Protein AF-A0ABD2N7K9-F1 (afdb_monomer)

Secondary structure (DSSP, 8-state):
--HHHHHHHGGGSS---------------------------------TTSHHHHHHTTGGGS-GGGSPPPP-TT-HHHHHHHHHHHHHHHHHHHHHHHHHHHHHHHHHHHHHHHHHHHHHHHHHHHHHHHHHHHHHHHHHHHHHHHHHHTT---------

Solvent-accessible surface area (backbone atoms only — not comparable to full-atom values): 10348 Å² total; per-residue (Å²): 144,67,78,74,58,65,67,60,65,71,72,72,80,82,81,87,87,88,78,90,82,90,84,83,89,84,90,78,91,83,80,90,79,85,76,76,80,68,78,82,76,78,72,91,66,94,68,95,82,65,60,72,67,58,55,60,73,46,44,83,76,44,59,81,91,57,39,58,61,87,55,49,92,89,40,76,66,42,44,52,52,26,55,52,38,44,54,51,39,51,54,50,51,50,52,53,54,52,51,54,52,51,51,53,51,51,52,52,52,51,54,48,53,52,51,55,50,50,53,52,53,50,50,53,51,53,52,49,52,52,52,50,51,52,51,56,50,53,51,51,54,51,49,53,54,53,68,66,60,78,76,70,85,77,79,81,77,87,76,134

InterPro domains:
  IPR060742 MAP3K7-like, C-terminal coiled coil [PF27575] (73-138)

Foldseek 3Di:
DPVVPVVVVVPPPPDDDDDDDDDDDDDDDDDDPPPPPDPPPPPPDDDPPPCLVVLLVCLVVDDPVLHQDDFDPVDPVSVVSSVVSSVVSSVVVVVVVVVVVVVVVVVVVVVVVVVVVVVVVVVVVVVVVVVVVVVVVVVVVVVVVVVVPVPDPPPPDDDD

Organism: NCBI:txid559131

pLDDT: mean 71.56, std 23.14, range [31.44, 98.19]

Mean predicted aligned error: 18.94 Å

Radius of gyration: 36.65 Å; Cα contacts (8 Å, |Δi|>4): 27; chains: 1; bounding box: 75×54×121 Å

Structure (mmCIF, N/CA/C/O backbone):
data_AF-A0ABD2N7K9-F1
#
_entry.id   AF-A0ABD2N7K9-F1
#
loop_
_atom_site.group_PDB
_atom_site.id
_atom_site.type_symbol
_atom_site.label_atom_id
_atom_site.label_alt_id
_atom_site.label_comp_id
_atom_site.label_asym_id
_atom_site.label_entity_id
_atom_site.label_seq_id
_atom_site.pdbx_PDB_ins_code
_atom_site.Cartn_x
_atom_site.Cartn_y
_atom_site.Cartn_z
_atom_site.occupancy
_atom_site.B_iso_or_equiv
_atom_site.auth_seq_id
_atom_site.auth_comp_id
_atom_site.auth_asym_id
_atom_site.auth_atom_id
_atom_site.pdbx_PDB_model_num
ATOM 1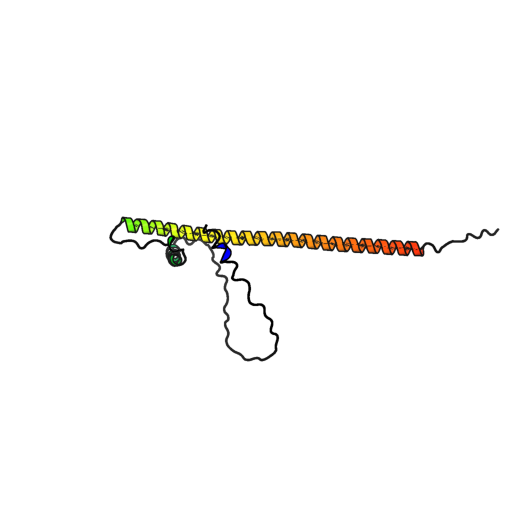 N N . MET A 1 1 ? -9.353 12.073 -19.085 1.00 47.00 1 MET A N 1
ATOM 2 C CA . MET A 1 1 ? -10.402 11.165 -18.568 1.00 47.00 1 MET A CA 1
ATOM 3 C C . MET A 1 1 ? -9.997 9.697 -18.744 1.00 47.00 1 MET A C 1
ATOM 5 O O . MET A 1 1 ? -10.627 8.982 -19.506 1.00 47.00 1 MET A O 1
ATOM 9 N N . LYS A 1 2 ? -8.915 9.248 -18.092 1.00 43.19 2 LYS A N 1
ATOM 10 C CA . LYS A 1 2 ? -8.467 7.835 -18.126 1.00 43.19 2 LYS A CA 1
ATOM 11 C C . LYS A 1 2 ? -8.224 7.248 -16.725 1.00 43.19 2 LYS A C 1
ATOM 13 O O . LYS A 1 2 ? -8.228 6.039 -16.562 1.00 43.19 2 LYS A O 1
ATOM 18 N N .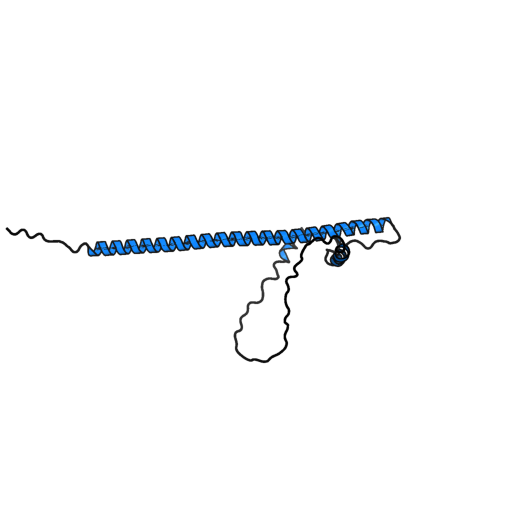 THR A 1 3 ? -8.124 8.101 -15.705 1.00 47.97 3 THR A N 1
ATOM 19 C CA . THR A 1 3 ? -7.866 7.723 -14.307 1.00 47.97 3 THR A CA 1
ATOM 20 C C . THR A 1 3 ? -9.055 7.048 -13.613 1.00 47.97 3 THR A C 1
ATOM 22 O O . THR A 1 3 ? -8.859 6.309 -12.662 1.00 47.97 3 THR A O 1
ATOM 25 N N . LEU A 1 4 ? -10.285 7.252 -14.100 1.00 43.66 4 LEU A N 1
ATOM 26 C CA . LEU A 1 4 ? -11.491 6.666 -13.495 1.00 43.66 4 LEU A CA 1
ATOM 27 C C . LEU A 1 4 ? -11.833 5.259 -14.015 1.00 43.66 4 LEU A C 1
ATOM 29 O O . LEU A 1 4 ? -12.719 4.617 -13.466 1.00 43.66 4 LEU A O 1
ATOM 33 N N . PHE A 1 5 ? -11.158 4.766 -15.060 1.00 45.97 5 PHE A N 1
ATOM 34 C CA . PHE A 1 5 ? -11.441 3.431 -15.604 1.00 45.97 5 PHE A CA 1
ATOM 35 C C . PHE A 1 5 ? -10.752 2.309 -14.815 1.00 45.97 5 PHE A C 1
ATOM 37 O O . PHE A 1 5 ? -11.337 1.242 -14.651 1.00 45.97 5 PHE A O 1
ATOM 44 N N . TYR A 1 6 ? -9.558 2.555 -14.266 1.00 47.09 6 TYR A N 1
ATOM 45 C CA . TYR A 1 6 ? -8.790 1.519 -13.565 1.00 47.09 6 TYR A CA 1
ATOM 46 C C . TYR A 1 6 ? -9.339 1.184 -12.171 1.00 47.09 6 TYR A C 1
ATOM 48 O O . TYR A 1 6 ? -9.283 0.030 -11.758 1.00 47.09 6 TYR A O 1
ATOM 56 N N . THR A 1 7 ? -9.955 2.144 -11.474 1.00 52.66 7 THR A N 1
ATOM 57 C CA . THR A 1 7 ? -10.550 1.899 -10.148 1.00 52.66 7 THR A CA 1
ATOM 58 C C . THR A 1 7 ? -11.834 1.067 -10.214 1.00 52.66 7 THR A C 1
ATOM 60 O O . THR A 1 7 ? -12.138 0.329 -9.282 1.00 52.66 7 THR A O 1
ATOM 63 N N . LEU A 1 8 ? -12.580 1.130 -11.322 1.00 41.75 8 LEU A N 1
ATOM 64 C CA . LEU A 1 8 ? -13.840 0.394 -11.483 1.00 41.75 8 LEU A CA 1
ATOM 65 C C . LEU A 1 8 ? -13.648 -1.069 -11.902 1.00 41.75 8 LEU A C 1
ATOM 67 O O . LEU A 1 8 ? -14.544 -1.884 -11.686 1.00 41.75 8 LEU A O 1
ATOM 71 N N . GLN A 1 9 ? -12.498 -1.421 -12.479 1.00 48.31 9 GLN A N 1
ATOM 72 C CA . GLN A 1 9 ? -12.252 -2.780 -12.962 1.00 48.31 9 GLN A CA 1
ATOM 73 C C . GLN A 1 9 ? -11.807 -3.736 -11.841 1.00 48.31 9 GLN A C 1
ATOM 75 O O . GLN A 1 9 ? -12.033 -4.938 -11.949 1.00 48.31 9 GLN A O 1
ATOM 80 N N . PHE A 1 10 ? -11.284 -3.206 -10.729 1.00 43.78 10 PHE A N 1
ATOM 81 C CA . PHE A 1 10 ? -10.891 -3.994 -9.553 1.00 43.78 10 PHE A CA 1
ATOM 82 C C . PHE A 1 10 ? -12.042 -4.314 -8.583 1.00 43.78 10 PHE A C 1
ATOM 84 O O . PHE A 1 10 ? -11.930 -5.251 -7.805 1.00 43.78 10 PHE A O 1
ATOM 91 N N . LEU A 1 11 ? -13.175 -3.604 -8.653 1.00 43.22 11 LEU A N 1
ATOM 92 C CA . LEU A 1 11 ? -14.322 -3.813 -7.750 1.00 43.22 11 LEU A CA 1
ATOM 93 C C . LEU A 1 11 ? -15.377 -4.807 -8.280 1.00 43.22 11 LEU A C 1
ATOM 95 O O . LEU A 1 11 ? -16.405 -5.013 -7.640 1.00 43.22 11 LEU A O 1
ATOM 99 N N . LYS A 1 12 ? -15.171 -5.420 -9.455 1.00 43.22 12 LYS A N 1
ATOM 100 C CA . LYS A 1 12 ? -16.158 -6.315 -10.098 1.00 43.22 12 LYS A CA 1
ATOM 101 C C . LYS A 1 12 ? -15.957 -7.809 -9.781 1.00 43.22 12 LYS A C 1
ATOM 103 O O . LYS A 1 12 ? -16.706 -8.626 -10.299 1.00 43.22 12 LYS A O 1
ATOM 108 N N . LEU A 1 13 ? -14.968 -8.176 -8.965 1.00 43.94 13 LEU A N 1
ATOM 109 C CA . LEU A 1 13 ? -14.579 -9.579 -8.743 1.00 43.94 13 LEU A CA 1
ATOM 110 C C . LEU A 1 13 ? -15.002 -10.169 -7.388 1.00 43.94 13 LEU A C 1
ATOM 112 O O . LEU A 1 13 ? -14.642 -11.302 -7.097 1.00 43.94 13 LEU A O 1
ATOM 116 N N . GLU A 1 14 ? -15.788 -9.452 -6.583 1.00 46.72 14 GLU A N 1
ATOM 117 C CA . GLU A 1 14 ? -16.072 -9.865 -5.199 1.00 46.72 14 GLU A CA 1
ATOM 118 C C . GLU A 1 14 ? -17.568 -9.924 -4.872 1.00 46.72 14 GLU A C 1
ATOM 120 O O . GLU A 1 14 ? -18.022 -9.479 -3.826 1.00 46.72 14 GLU A O 1
ATOM 125 N N . ASN A 1 15 ? -18.353 -10.468 -5.799 1.00 42.38 15 ASN A N 1
ATOM 126 C CA . ASN A 1 15 ? -19.704 -10.951 -5.533 1.00 42.38 15 ASN A CA 1
ATOM 127 C C . ASN A 1 15 ? -19.982 -12.083 -6.511 1.00 42.38 15 ASN A C 1
ATOM 129 O O . ASN A 1 15 ? -20.273 -11.811 -7.669 1.00 42.38 15 ASN A O 1
ATOM 133 N N . ASP A 1 16 ? -19.767 -13.317 -6.060 1.00 44.69 16 ASP A N 1
ATOM 134 C CA . ASP A 1 16 ? -20.602 -14.486 -6.353 1.00 44.69 16 ASP A CA 1
ATOM 135 C C . ASP A 1 16 ? -19.861 -15.733 -5.864 1.00 44.69 16 ASP A C 1
ATOM 137 O O . ASP A 1 16 ? -18.891 -16.173 -6.474 1.00 44.69 16 ASP A O 1
ATOM 141 N N . THR A 1 17 ? -20.287 -16.261 -4.714 1.00 43.47 17 THR A N 1
ATOM 142 C CA . THR A 1 17 ? -20.353 -17.696 -4.360 1.00 43.47 17 THR A CA 1
ATOM 143 C C . THR A 1 17 ? -20.655 -17.816 -2.868 1.00 43.47 17 THR A C 1
ATOM 145 O O . THR A 1 17 ? -19.793 -18.081 -2.037 1.00 43.47 17 THR A O 1
ATOM 148 N N . ASN A 1 18 ? -21.920 -17.602 -2.517 1.00 39.78 18 ASN A N 1
ATOM 149 C CA . ASN A 1 18 ? -22.453 -18.058 -1.243 1.00 39.78 18 ASN A CA 1
ATOM 150 C C . ASN A 1 18 ? -23.856 -18.613 -1.500 1.00 39.78 18 ASN A C 1
ATOM 152 O O . ASN A 1 18 ? -24.855 -17.937 -1.283 1.00 39.78 18 ASN A O 1
ATOM 156 N N . GLU A 1 19 ? -23.918 -19.837 -2.028 1.00 39.78 19 GLU A N 1
ATOM 157 C CA . GLU A 1 19 ? -25.138 -20.638 -1.998 1.00 39.78 19 GLU A CA 1
ATOM 158 C C . GLU A 1 19 ? -24.871 -21.992 -1.340 1.00 39.78 19 GLU A C 1
ATOM 160 O O . GLU A 1 19 ? -23.985 -22.767 -1.695 1.00 39.78 19 GLU A O 1
ATOM 165 N N . PHE A 1 20 ? -25.680 -22.182 -0.312 1.00 35.88 20 PHE A N 1
ATOM 166 C CA . PHE A 1 20 ? -25.858 -23.297 0.589 1.00 35.88 20 PHE A CA 1
ATOM 167 C C . PHE A 1 20 ? -26.158 -24.604 -0.159 1.00 35.88 20 PHE A C 1
ATOM 169 O O . PHE A 1 20 ? -27.048 -24.624 -1.005 1.00 35.88 20 PHE A O 1
ATOM 176 N N . ASN A 1 21 ? -25.506 -25.711 0.211 1.00 36.41 21 ASN A N 1
ATOM 177 C CA . ASN A 1 21 ? -26.168 -27.016 0.204 1.00 36.41 21 ASN A CA 1
ATOM 178 C C . ASN A 1 21 ? -25.511 -28.000 1.178 1.00 36.41 21 ASN A C 1
ATOM 180 O O . ASN A 1 21 ? -24.378 -28.446 1.020 1.00 36.41 21 ASN A O 1
ATOM 184 N N . GLU A 1 22 ? -26.298 -28.322 2.194 1.00 37.69 22 GLU A N 1
ATOM 185 C CA . GLU A 1 22 ? -26.133 -29.376 3.177 1.00 37.69 22 GLU A CA 1
ATOM 186 C C . GLU A 1 22 ? -26.614 -30.705 2.573 1.00 37.69 22 GLU A C 1
ATOM 188 O O . GLU A 1 22 ? -27.773 -30.794 2.169 1.00 37.69 22 GLU A O 1
ATOM 193 N N . SER A 1 23 ? -25.765 -31.741 2.519 1.00 39.44 23 SER A N 1
ATOM 194 C CA . SER A 1 23 ? -26.163 -33.146 2.740 1.00 39.44 23 SER A CA 1
ATOM 195 C C . SER A 1 23 ? -24.978 -34.120 2.804 1.00 39.44 23 SER A C 1
ATOM 197 O O . SER A 1 23 ? -23.960 -33.965 2.140 1.00 39.44 23 SER A O 1
ATOM 199 N N . LYS A 1 24 ? -25.197 -35.107 3.672 1.00 40.47 24 LYS A N 1
ATOM 200 C CA . LYS A 1 24 ? -24.365 -36.164 4.260 1.00 40.47 24 LYS A CA 1
ATOM 201 C C . LYS A 1 24 ? -23.724 -37.207 3.326 1.00 40.47 24 LYS A C 1
ATOM 203 O O . LYS A 1 24 ? -24.307 -37.582 2.318 1.00 40.47 24 LYS A O 1
ATOM 208 N N . ASP A 1 25 ? -22.609 -37.728 3.855 1.00 42.44 25 ASP A N 1
ATOM 209 C CA . ASP A 1 25 ? -22.045 -39.090 3.799 1.00 42.44 25 ASP A CA 1
ATOM 210 C C . ASP A 1 25 ? -21.751 -39.746 2.434 1.00 42.44 25 ASP A C 1
ATOM 212 O O . ASP A 1 25 ? -22.653 -40.214 1.757 1.00 42.44 25 ASP A O 1
ATOM 216 N N . GLU A 1 26 ? -20.460 -39.916 2.103 1.00 37.06 26 GLU A N 1
ATOM 217 C CA . GLU A 1 26 ? -19.815 -41.240 1.971 1.00 37.06 26 GLU A CA 1
ATOM 218 C C . GLU A 1 26 ? -18.313 -41.127 1.634 1.00 37.06 26 GLU A C 1
ATOM 220 O O . GLU A 1 26 ? -17.859 -40.276 0.871 1.00 37.06 26 GLU A O 1
ATOM 225 N N . ILE A 1 27 ? -17.526 -42.004 2.259 1.00 43.88 27 ILE A N 1
ATOM 226 C CA . ILE A 1 27 ? -16.065 -42.095 2.186 1.00 43.88 27 ILE A CA 1
ATOM 227 C C . ILE A 1 27 ? -15.661 -42.843 0.909 1.00 43.88 27 ILE A C 1
ATOM 229 O O . ILE A 1 27 ? -16.055 -43.992 0.732 1.00 43.88 27 ILE A O 1
ATOM 233 N N . SER A 1 28 ? -14.770 -42.278 0.091 1.00 31.44 28 SER A N 1
ATOM 234 C CA . SER A 1 28 ? -13.877 -43.086 -0.748 1.00 31.44 28 SER A CA 1
ATOM 235 C C . SER A 1 28 ? -12.599 -42.325 -1.086 1.00 31.44 28 SER A C 1
ATOM 237 O O . SER A 1 28 ? -12.615 -41.263 -1.701 1.00 31.44 28 SER A O 1
ATOM 239 N N . SER A 1 29 ? -11.487 -42.909 -0.655 1.00 45.50 29 SER A N 1
ATOM 240 C CA . SER A 1 29 ? -10.101 -42.499 -0.844 1.00 45.50 29 SER A CA 1
ATOM 241 C C . SER A 1 29 ? -9.775 -42.052 -2.272 1.00 45.50 29 SER A C 1
ATOM 243 O O . SER A 1 29 ? -10.176 -42.724 -3.219 1.00 45.50 29 SER A O 1
ATOM 245 N N . ASN A 1 30 ? -8.949 -41.008 -2.425 1.00 38.28 30 ASN A N 1
ATOM 246 C CA . ASN A 1 30 ? -7.622 -41.130 -3.045 1.00 38.28 30 ASN A CA 1
ATOM 247 C C . ASN A 1 30 ? -6.844 -39.803 -3.131 1.00 38.28 30 ASN A C 1
ATOM 249 O O . ASN A 1 30 ? -7.391 -38.727 -3.333 1.00 38.28 30 ASN A O 1
ATOM 253 N N . SER A 1 31 ? -5.524 -39.987 -3.054 1.00 38.78 31 SER A N 1
ATOM 254 C CA . SER A 1 31 ? -4.409 -39.113 -3.434 1.00 38.78 31 SER A CA 1
ATOM 255 C C . SER A 1 31 ? -4.164 -37.830 -2.639 1.00 38.78 31 SER A C 1
ATOM 257 O O . SER A 1 31 ? -4.818 -36.805 -2.791 1.00 38.78 31 SER A O 1
ATOM 259 N N . ALA A 1 32 ? -3.090 -37.913 -1.855 1.00 48.09 32 ALA A N 1
ATOM 260 C CA . ALA A 1 32 ? -2.352 -36.810 -1.279 1.00 48.09 32 ALA A CA 1
ATOM 261 C C . ALA A 1 32 ? -2.000 -35.737 -2.323 1.00 48.09 32 ALA A C 1
ATOM 263 O O . ALA A 1 32 ? -1.242 -35.992 -3.257 1.00 48.09 32 ALA A O 1
ATOM 264 N N . ILE A 1 33 ? -2.471 -34.515 -2.089 1.00 45.28 33 ILE A N 1
ATOM 265 C CA . ILE A 1 33 ? -1.797 -33.298 -2.537 1.00 45.28 33 ILE A CA 1
ATOM 266 C C . ILE A 1 33 ? -1.435 -32.542 -1.265 1.00 45.28 33 ILE A C 1
ATOM 268 O O . ILE A 1 33 ? -2.160 -31.679 -0.778 1.00 45.28 33 ILE A O 1
ATOM 272 N N . GLN A 1 34 ? -0.303 -32.928 -0.683 1.00 42.84 34 GLN A N 1
ATOM 273 C CA . GLN A 1 34 ? 0.375 -32.126 0.321 1.00 42.84 34 GLN A CA 1
ATOM 274 C C . GLN A 1 34 ? 1.066 -30.976 -0.422 1.00 42.84 34 GLN A C 1
ATOM 276 O O . GLN A 1 34 ? 2.264 -31.019 -0.683 1.00 42.84 34 GLN A O 1
ATOM 281 N N . SER A 1 35 ? 0.293 -29.971 -0.843 1.00 37.75 35 SER A N 1
ATOM 282 C CA . SER A 1 35 ? 0.861 -28.727 -1.358 1.00 37.75 35 SER A CA 1
ATOM 283 C C . SER A 1 35 ? 1.207 -27.855 -0.163 1.00 37.75 35 SER A C 1
ATOM 285 O O . SER A 1 35 ? 0.424 -27.022 0.288 1.00 37.75 35 SER A O 1
ATOM 287 N N . THR A 1 36 ? 2.382 -28.121 0.398 1.00 37.81 36 THR A N 1
ATOM 288 C CA . THR A 1 36 ? 3.070 -27.259 1.352 1.00 37.81 36 THR A CA 1
ATOM 289 C C . THR A 1 36 ? 3.180 -25.863 0.736 1.00 37.81 36 THR A C 1
ATOM 291 O O . THR A 1 36 ? 4.071 -25.606 -0.069 1.00 37.81 36 THR A O 1
ATOM 294 N N . MET A 1 37 ? 2.272 -24.950 1.088 1.00 41.53 37 MET A N 1
ATOM 295 C CA . MET A 1 37 ? 2.478 -23.523 0.860 1.00 41.53 37 MET A CA 1
ATOM 296 C C . MET A 1 37 ? 3.559 -23.076 1.838 1.00 41.53 37 MET A C 1
ATOM 298 O O . MET A 1 37 ? 3.285 -22.692 2.972 1.00 41.53 37 MET A O 1
ATOM 302 N N . GLN A 1 38 ? 4.815 -23.207 1.419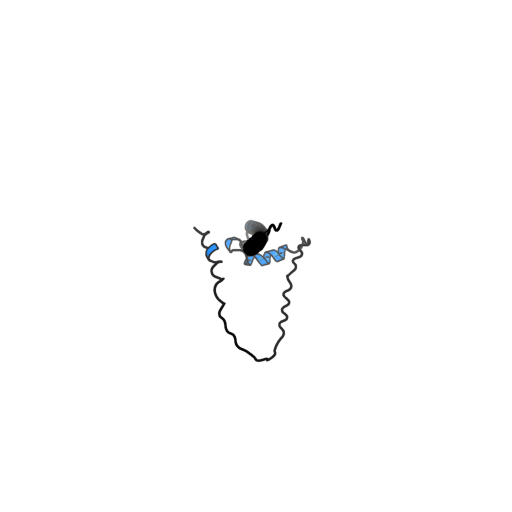 1.00 48.06 38 GLN A N 1
ATOM 303 C CA . GLN A 1 38 ? 5.886 -22.452 2.042 1.00 48.06 38 GLN A CA 1
ATOM 304 C C . GLN A 1 38 ? 5.618 -20.974 1.735 1.00 48.06 38 GLN A C 1
ATOM 306 O O . GLN A 1 38 ? 5.485 -20.628 0.558 1.00 48.06 38 GLN A O 1
ATOM 311 N N . PRO A 1 39 ? 5.550 -20.082 2.736 1.00 41.81 39 PRO A N 1
ATOM 312 C CA . PRO A 1 39 ? 5.804 -18.684 2.455 1.00 41.81 39 PRO A CA 1
ATOM 313 C C . PRO A 1 39 ? 7.244 -18.635 1.945 1.00 41.81 39 PRO A C 1
ATOM 315 O O . PRO A 1 39 ? 8.170 -19.030 2.657 1.00 41.81 39 PRO A O 1
ATOM 318 N N . ALA A 1 40 ? 7.429 -18.234 0.688 1.00 42.59 40 ALA A N 1
ATOM 319 C CA . ALA A 1 40 ? 8.744 -17.907 0.173 1.00 42.59 40 ALA A CA 1
ATOM 320 C C . ALA A 1 40 ? 9.291 -16.781 1.056 1.00 42.59 40 ALA A C 1
ATOM 322 O O . ALA A 1 40 ? 8.931 -15.614 0.907 1.00 42.59 40 ALA A O 1
ATOM 323 N N . GLY A 1 41 ? 10.100 -17.157 2.044 1.00 37.38 41 GLY A N 1
ATOM 324 C CA . GLY A 1 41 ? 10.895 -16.235 2.825 1.00 37.38 41 GLY A CA 1
ATOM 325 C C . GLY A 1 41 ? 11.910 -15.610 1.886 1.00 37.38 41 GLY A C 1
ATOM 326 O O . GLY A 1 41 ? 13.004 -16.140 1.716 1.00 37.38 41 GLY A O 1
ATOM 327 N N . PHE A 1 42 ? 11.536 -14.498 1.258 1.00 42.81 42 PHE A N 1
ATOM 328 C CA . PHE A 1 42 ? 12.486 -13.591 0.636 1.00 42.81 42 PHE A CA 1
ATOM 329 C C . PHE A 1 42 ? 13.289 -12.946 1.765 1.00 42.81 42 PHE A C 1
ATOM 331 O O . PHE A 1 42 ? 12.932 -11.908 2.318 1.00 42.81 42 PHE A O 1
ATOM 338 N N . SER A 1 43 ? 14.364 -13.622 2.162 1.00 41.28 43 SER A N 1
ATOM 339 C CA . SER A 1 43 ? 15.425 -12.994 2.928 1.00 41.28 43 SER A CA 1
ATOM 340 C C . SER A 1 43 ? 16.129 -12.026 1.979 1.00 41.28 43 SER A C 1
ATOM 342 O O . SER A 1 43 ? 16.913 -12.444 1.132 1.00 41.28 43 SER A O 1
ATOM 344 N N . LEU A 1 44 ? 15.818 -10.730 2.091 1.00 46.75 44 LEU A N 1
ATOM 345 C CA . LEU A 1 44 ? 16.676 -9.662 1.575 1.00 46.75 44 LEU A CA 1
ATOM 346 C C . LEU A 1 44 ? 17.930 -9.604 2.461 1.00 46.75 44 LEU A C 1
ATOM 348 O O . LEU A 1 44 ? 18.092 -8.716 3.294 1.00 46.75 44 LEU A O 1
ATOM 352 N N . ALA A 1 45 ? 18.791 -10.605 2.324 1.00 42.00 45 ALA A N 1
ATOM 353 C CA . ALA A 1 45 ? 20.156 -10.551 2.807 1.00 42.00 45 ALA A CA 1
ATOM 354 C C . ALA A 1 45 ? 21.058 -10.396 1.582 1.00 42.00 45 ALA A C 1
ATOM 356 O O . ALA A 1 45 ? 21.099 -11.275 0.727 1.00 42.00 45 ALA A O 1
ATOM 357 N N . ASP A 1 46 ? 21.696 -9.228 1.509 1.00 49.25 46 ASP A N 1
ATOM 358 C CA . ASP A 1 46 ? 22.793 -8.828 0.625 1.00 49.25 46 ASP A CA 1
ATOM 359 C C . ASP A 1 46 ? 23.386 -9.936 -0.274 1.00 49.25 46 ASP A C 1
ATOM 361 O O . ASP A 1 46 ? 24.345 -10.608 0.101 1.00 49.25 46 ASP A O 1
ATOM 365 N N . ASP A 1 47 ? 22.900 -10.047 -1.514 1.00 41.81 47 ASP A N 1
ATOM 366 C CA . ASP A 1 47 ? 23.681 -10.618 -2.617 1.00 41.81 47 ASP A CA 1
ATOM 367 C C . ASP A 1 47 ? 23.590 -9.698 -3.840 1.00 41.81 47 ASP A C 1
ATOM 369 O O . ASP A 1 47 ? 22.653 -9.724 -4.635 1.00 41.81 47 ASP A O 1
ATOM 373 N N . LYS A 1 48 ? 24.578 -8.808 -3.951 1.00 54.88 48 LYS A N 1
ATOM 374 C CA . LYS A 1 48 ? 24.690 -7.777 -4.993 1.00 54.88 48 LYS A CA 1
ATOM 375 C C . LYS A 1 48 ? 25.297 -8.290 -6.306 1.00 54.88 48 LYS A C 1
ATOM 377 O O . LYS A 1 48 ? 25.912 -7.496 -7.015 1.00 54.88 48 LYS A O 1
ATOM 382 N N . SER A 1 49 ? 25.194 -9.579 -6.644 1.00 46.59 49 SER A N 1
ATOM 383 C CA . SER A 1 49 ? 25.936 -10.089 -7.812 1.00 46.59 49 SER A CA 1
ATOM 384 C C . SER A 1 49 ? 25.186 -10.916 -8.858 1.00 46.59 49 SER A C 1
ATOM 386 O O . SER A 1 49 ? 25.767 -11.133 -9.915 1.00 46.59 49 SER A O 1
ATOM 388 N N . ASN A 1 50 ? 23.914 -11.304 -8.669 1.00 46.69 50 ASN A N 1
ATOM 389 C CA . ASN A 1 50 ? 23.177 -12.062 -9.707 1.00 46.69 50 ASN A CA 1
ATOM 390 C C . ASN A 1 50 ? 21.697 -11.688 -9.931 1.00 46.69 50 ASN A C 1
ATOM 392 O O . ASN A 1 50 ? 21.072 -12.225 -10.842 1.00 46.69 50 ASN A O 1
ATOM 396 N N . THR A 1 51 ? 21.129 -10.725 -9.201 1.00 56.62 51 THR A N 1
ATOM 397 C CA . THR A 1 51 ? 19.709 -10.334 -9.354 1.00 56.62 51 THR A CA 1
ATOM 398 C C . THR A 1 51 ? 19.392 -9.603 -10.661 1.00 56.62 51 THR A C 1
ATOM 400 O O . THR A 1 51 ? 18.228 -9.449 -11.027 1.00 56.62 51 THR A O 1
ATOM 403 N N . ASP A 1 52 ? 20.410 -9.122 -11.373 1.00 55.84 52 ASP A N 1
ATOM 404 C CA . ASP A 1 52 ? 20.214 -8.290 -12.559 1.00 55.84 52 ASP A CA 1
ATOM 405 C C . ASP A 1 52 ? 19.707 -9.076 -13.771 1.00 55.84 52 ASP A C 1
ATOM 407 O O . ASP A 1 52 ? 18.952 -8.515 -14.566 1.00 55.84 52 ASP A O 1
ATOM 411 N N . ALA A 1 53 ? 20.092 -10.352 -13.884 1.00 61.12 53 ALA A N 1
ATOM 412 C CA . ALA A 1 53 ? 19.578 -11.275 -14.893 1.00 61.12 53 ALA A CA 1
ATOM 413 C C . ALA A 1 53 ? 18.153 -11.735 -14.551 1.00 61.12 53 ALA A C 1
ATOM 415 O O . ALA A 1 53 ? 17.307 -11.838 -15.438 1.00 61.12 53 ALA A O 1
ATOM 416 N N . ASP A 1 54 ? 17.861 -11.921 -13.260 1.00 66.19 54 ASP A N 1
ATOM 417 C CA . ASP A 1 54 ? 16.516 -12.262 -12.802 1.00 66.19 54 ASP A CA 1
ATOM 418 C C . ASP A 1 54 ? 15.534 -11.126 -13.086 1.00 66.19 54 ASP A C 1
ATOM 420 O O . ASP A 1 54 ? 14.434 -11.388 -13.556 1.00 66.19 54 ASP A O 1
ATOM 424 N N . LEU A 1 55 ? 15.934 -9.862 -12.905 1.00 68.75 55 LEU A N 1
ATOM 425 C CA . LEU A 1 55 ? 15.083 -8.696 -13.178 1.00 68.75 55 LEU A CA 1
ATOM 426 C C . LEU A 1 55 ? 14.669 -8.567 -14.657 1.00 68.75 55 LEU A C 1
ATOM 428 O O . LEU A 1 55 ? 13.581 -8.070 -14.950 1.00 68.75 55 LEU A O 1
ATOM 432 N N . GLU A 1 56 ? 15.487 -9.049 -15.595 1.00 72.88 56 GLU A N 1
ATOM 433 C CA . GLU A 1 56 ? 15.152 -9.043 -17.028 1.00 72.88 56 GLU A CA 1
ATOM 434 C C . GLU A 1 56 ? 14.003 -9.996 -17.365 1.00 72.88 56 GLU A C 1
ATOM 436 O O . GLU A 1 56 ? 13.185 -9.698 -18.240 1.00 72.88 56 GLU A O 1
ATOM 441 N N . ASN A 1 57 ? 13.869 -11.089 -16.608 1.00 81.06 57 ASN A N 1
ATOM 442 C CA . ASN A 1 57 ? 12.725 -11.991 -16.716 1.00 81.06 57 ASN A CA 1
ATOM 443 C C . ASN A 1 57 ? 11.400 -11.323 -16.324 1.00 81.06 57 ASN A C 1
ATOM 445 O O . ASN A 1 57 ? 10.344 -11.875 -16.633 1.00 81.06 57 ASN A O 1
ATOM 449 N N . PHE A 1 58 ? 11.425 -10.145 -15.683 1.00 79.06 58 PHE A N 1
ATOM 450 C CA . PHE A 1 58 ? 10.212 -9.440 -15.274 1.00 79.06 58 PHE A CA 1
ATOM 451 C C . PHE A 1 58 ? 9.732 -8.374 -16.263 1.00 79.06 58 PHE A C 1
ATOM 453 O O . PHE A 1 58 ? 8.599 -7.904 -16.148 1.00 79.06 58 PHE A O 1
ATOM 460 N N . PHE A 1 59 ? 10.514 -8.028 -17.290 1.00 83.25 59 PHE A N 1
ATOM 461 C CA . PHE A 1 59 ? 10.071 -7.087 -18.329 1.00 83.25 59 PHE A CA 1
ATOM 462 C C . PHE A 1 59 ? 8.762 -7.484 -19.035 1.00 83.25 59 PHE A C 1
ATOM 464 O O . PHE A 1 59 ? 7.971 -6.592 -19.348 1.00 83.25 59 PHE A O 1
ATOM 471 N N . PRO A 1 60 ? 8.447 -8.777 -19.251 1.00 83.88 60 PRO A N 1
ATOM 472 C CA . PRO A 1 60 ? 7.143 -9.185 -19.768 1.00 83.88 60 PRO A CA 1
ATOM 473 C C . PRO A 1 60 ? 5.954 -8.833 -18.861 1.00 83.88 60 PRO A C 1
ATOM 475 O O . PRO A 1 60 ? 4.833 -8.770 -19.366 1.00 83.88 60 PRO A O 1
ATOM 478 N N . PHE A 1 61 ? 6.169 -8.593 -17.563 1.00 84.81 61 PHE A N 1
ATOM 479 C CA . PHE A 1 61 ? 5.121 -8.171 -16.625 1.00 84.81 61 PHE A CA 1
ATOM 480 C C . PHE A 1 61 ? 4.927 -6.652 -16.587 1.00 84.81 61 PHE A C 1
ATOM 482 O O . PHE A 1 61 ? 3.908 -6.189 -16.084 1.00 84.81 61 PHE A O 1
ATOM 489 N N . LEU A 1 62 ? 5.864 -5.872 -17.136 1.00 85.69 62 LEU A N 1
ATOM 490 C CA . LEU A 1 62 ? 5.687 -4.430 -17.298 1.00 85.69 62 LEU A CA 1
ATOM 491 C C . LEU A 1 62 ? 4.665 -4.129 -18.397 1.00 85.69 62 LEU A C 1
ATOM 493 O O . LEU A 1 62 ? 4.530 -4.884 -19.368 1.00 85.69 62 LEU A O 1
ATOM 497 N N . ASP A 1 63 ? 3.988 -2.988 -18.291 1.00 86.38 63 ASP A N 1
ATOM 498 C CA . ASP A 1 63 ? 3.105 -2.497 -19.347 1.00 86.38 63 ASP A CA 1
ATOM 499 C C . ASP A 1 63 ? 3.879 -2.294 -20.657 1.00 86.38 63 ASP A C 1
ATOM 501 O O . ASP A 1 63 ? 5.042 -1.895 -20.655 1.00 86.38 63 ASP A O 1
ATOM 505 N N . SER A 1 64 ? 3.226 -2.529 -21.800 1.00 85.50 64 SER A N 1
ATOM 506 C CA . SER A 1 64 ? 3.849 -2.401 -23.128 1.00 85.50 64 SER A CA 1
ATOM 507 C C . SER A 1 64 ? 4.673 -1.118 -23.352 1.00 85.50 64 SER A C 1
ATOM 509 O O . SER A 1 64 ? 5.742 -1.244 -23.946 1.00 85.50 64 SER A O 1
ATOM 511 N N . PRO A 1 6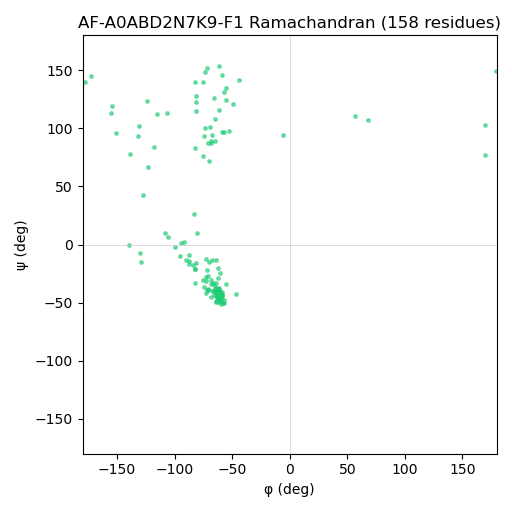5 ? 4.242 0.094 -22.934 1.00 85.81 65 PRO A N 1
ATOM 512 C CA . PRO A 1 65 ? 5.049 1.309 -23.094 1.00 85.81 65 PRO A CA 1
ATOM 513 C C . PRO A 1 65 ? 6.262 1.408 -22.155 1.00 85.81 65 PRO A C 1
ATOM 515 O O . PRO A 1 65 ? 7.099 2.279 -22.363 1.00 85.81 65 PRO A O 1
ATOM 518 N N . LEU A 1 66 ? 6.354 0.565 -21.125 1.00 86.00 66 LEU A N 1
ATOM 519 C CA . LEU A 1 66 ? 7.420 0.586 -20.116 1.00 86.00 66 LEU A CA 1
ATOM 520 C C . LEU A 1 66 ? 8.512 -0.461 -20.377 1.00 86.00 66 LEU A C 1
ATOM 522 O O . LEU A 1 66 ? 9.488 -0.537 -19.635 1.00 86.00 66 LEU A O 1
ATOM 526 N N . ARG A 1 67 ? 8.357 -1.282 -21.420 1.00 88.56 67 ARG A N 1
ATOM 527 C CA . ARG A 1 67 ? 9.345 -2.297 -21.793 1.00 88.56 67 ARG A CA 1
ATOM 528 C C . ARG A 1 67 ? 10.473 -1.668 -22.615 1.00 88.56 67 ARG A C 1
ATOM 530 O O . ARG A 1 67 ? 10.185 -0.862 -23.504 1.00 88.56 67 ARG A O 1
ATOM 537 N N . PRO A 1 68 ? 11.738 -2.064 -22.395 1.00 88.69 68 PRO A N 1
ATOM 538 C CA . PRO A 1 68 ? 12.836 -1.665 -23.269 1.00 88.69 68 PRO A CA 1
ATOM 539 C C . PRO A 1 68 ? 12.564 -2.087 -24.721 1.00 88.69 68 PRO A C 1
ATOM 541 O O . PRO A 1 68 ? 12.190 -3.231 -24.987 1.00 88.69 68 PRO A O 1
ATOM 544 N N . ALA A 1 69 ? 12.728 -1.161 -25.666 1.00 86.69 69 ALA A N 1
ATOM 545 C CA . ALA A 1 69 ? 12.519 -1.433 -27.087 1.00 86.69 69 ALA A CA 1
ATOM 546 C C . ALA A 1 69 ? 13.688 -2.242 -27.659 1.00 86.69 69 ALA A C 1
ATOM 548 O O . ALA A 1 69 ? 14.836 -1.952 -27.343 1.00 86.69 69 ALA A O 1
ATOM 549 N N . THR A 1 70 ? 13.421 -3.225 -28.521 1.00 87.62 70 THR A N 1
ATOM 550 C CA . THR A 1 70 ? 14.482 -4.037 -29.136 1.00 87.62 70 THR A CA 1
ATOM 551 C C . THR A 1 70 ? 15.503 -3.143 -29.855 1.00 87.62 70 THR A C 1
ATOM 553 O O . THR A 1 70 ? 15.096 -2.361 -30.719 1.00 87.62 70 THR A O 1
ATOM 556 N N . PRO A 1 71 ? 16.804 -3.232 -29.522 1.00 91.38 71 PRO A N 1
ATOM 557 C CA . PRO A 1 71 ? 17.807 -2.375 -30.139 1.00 91.38 71 PRO A CA 1
ATOM 558 C C . PRO A 1 71 ? 18.103 -2.803 -31.580 1.00 91.38 71 PRO A C 1
ATOM 560 O O . PRO A 1 71 ? 18.085 -3.993 -31.907 1.00 91.38 71 PRO A O 1
ATOM 563 N N . ASP A 1 72 ? 18.435 -1.830 -32.429 1.00 92.75 72 ASP A N 1
ATOM 564 C CA . ASP A 1 72 ? 19.048 -2.082 -33.734 1.00 92.75 72 ASP A CA 1
ATOM 565 C C . ASP A 1 72 ? 20.555 -2.297 -33.551 1.00 92.75 72 ASP A C 1
ATOM 567 O O . ASP A 1 72 ? 21.289 -1.385 -33.171 1.00 92.75 72 ASP A O 1
ATOM 571 N N . MET A 1 73 ? 21.023 -3.511 -33.847 1.00 90.31 73 MET A N 1
ATOM 572 C CA . MET A 1 73 ? 22.427 -3.904 -33.680 1.00 90.31 73 MET A CA 1
ATOM 573 C C . MET A 1 73 ? 23.382 -3.183 -34.639 1.00 90.31 73 MET A C 1
ATOM 575 O O . MET A 1 73 ? 24.596 -3.243 -34.450 1.00 90.31 73 MET A O 1
ATOM 579 N N . ASN A 1 74 ? 22.856 -2.509 -35.665 1.00 92.69 74 ASN A N 1
ATOM 580 C CA . ASN A 1 74 ? 23.659 -1.765 -36.632 1.00 92.69 74 ASN A CA 1
ATOM 581 C C . ASN A 1 74 ? 23.898 -0.302 -36.220 1.00 92.69 74 ASN A C 1
ATOM 583 O O . ASN A 1 74 ? 24.766 0.345 -36.807 1.00 92.69 74 ASN A O 1
ATOM 587 N N . ASP A 1 75 ? 23.167 0.225 -35.227 1.00 93.62 75 ASP A N 1
ATOM 588 C CA . ASP A 1 75 ? 23.369 1.578 -34.693 1.00 93.62 75 ASP A CA 1
ATOM 589 C C . ASP A 1 75 ? 23.837 1.522 -33.227 1.00 93.62 75 ASP A C 1
ATOM 591 O O . ASP A 1 75 ? 23.048 1.195 -32.335 1.00 93.62 75 ASP A O 1
ATOM 595 N N . PRO A 1 76 ? 25.090 1.913 -32.923 1.00 92.06 76 PRO A N 1
ATOM 596 C CA . PRO A 1 76 ? 25.599 1.901 -31.551 1.00 92.06 76 PRO A CA 1
ATOM 597 C C . PRO A 1 76 ? 24.796 2.803 -30.603 1.00 92.06 76 PRO A C 1
ATOM 599 O O . PRO A 1 76 ? 24.764 2.554 -29.398 1.00 92.06 76 PRO A O 1
ATOM 602 N N . ARG A 1 77 ? 24.116 3.837 -31.117 1.00 91.50 77 ARG A N 1
ATOM 603 C CA . ARG A 1 77 ? 23.254 4.696 -30.292 1.00 91.50 77 ARG A CA 1
ATOM 604 C C . ARG A 1 77 ? 21.989 3.973 -29.853 1.00 91.50 77 ARG A C 1
ATOM 606 O O . ARG A 1 77 ? 21.566 4.149 -28.718 1.00 91.50 77 ARG A O 1
ATOM 613 N N . SER A 1 78 ? 21.407 3.147 -30.722 1.00 93.19 78 SER A N 1
ATOM 614 C CA . SER A 1 78 ? 20.210 2.367 -30.391 1.00 93.19 78 SER A CA 1
ATOM 615 C C . SER A 1 78 ? 20.491 1.381 -29.258 1.00 93.19 78 SER A C 1
ATOM 617 O O . SER A 1 78 ? 19.711 1.295 -28.311 1.00 93.19 78 SER A O 1
ATOM 619 N N . VAL A 1 79 ? 21.647 0.715 -29.304 1.00 92.62 79 VAL A N 1
ATOM 620 C CA . VAL A 1 79 ? 22.103 -0.182 -28.234 1.00 92.62 79 VAL A CA 1
ATOM 621 C C . VAL A 1 79 ? 22.282 0.572 -26.912 1.00 92.62 79 VAL A C 1
ATOM 623 O O . VAL A 1 79 ? 21.834 0.094 -25.873 1.00 92.62 79 VAL A O 1
ATOM 626 N N . ALA A 1 80 ? 22.867 1.773 -26.940 1.00 91.44 80 ALA A N 1
ATOM 627 C CA . ALA A 1 80 ? 23.032 2.588 -25.736 1.00 91.44 80 ALA A CA 1
ATOM 628 C C . ALA A 1 80 ? 21.685 3.000 -25.107 1.00 91.44 80 ALA A C 1
ATOM 630 O O . ALA A 1 80 ? 21.515 2.873 -23.896 1.00 91.44 80 ALA A O 1
ATOM 631 N N . PHE A 1 81 ? 20.709 3.428 -25.919 1.00 91.00 81 PHE A N 1
ATOM 632 C CA . PHE A 1 81 ? 19.366 3.769 -25.430 1.00 91.00 81 PHE A CA 1
ATOM 633 C C . PHE A 1 81 ? 18.628 2.566 -24.839 1.00 91.00 81 PHE A C 1
ATOM 635 O O . PHE A 1 81 ? 17.915 2.702 -23.847 1.00 91.00 81 PHE A O 1
ATOM 642 N N . TYR A 1 82 ? 18.798 1.382 -25.428 1.00 92.31 82 TYR A N 1
ATOM 643 C CA . TYR A 1 82 ? 18.216 0.160 -24.885 1.00 92.31 82 TYR A CA 1
ATOM 644 C C . TYR A 1 82 ? 18.728 -0.144 -23.475 1.00 92.31 82 TYR A C 1
ATOM 646 O O . TYR A 1 82 ? 17.919 -0.414 -22.588 1.00 92.31 82 TYR A O 1
ATOM 654 N N . GLU A 1 83 ? 20.040 -0.058 -23.247 1.00 90.25 83 GLU A N 1
ATOM 655 C CA . GLU A 1 83 ? 20.625 -0.308 -21.924 1.00 90.25 83 GLU A CA 1
ATOM 656 C C . GLU A 1 83 ? 20.161 0.718 -20.878 1.00 90.25 83 GLU A C 1
ATOM 658 O O . GLU A 1 83 ? 19.860 0.351 -19.742 1.00 90.25 83 GLU A O 1
ATOM 663 N N . GLU A 1 84 ? 20.012 1.990 -21.257 1.00 91.81 84 GLU A N 1
ATOM 664 C CA . GLU A 1 84 ? 19.435 3.012 -20.374 1.00 91.81 84 GLU A CA 1
ATOM 665 C C . GLU A 1 84 ? 17.979 2.680 -20.009 1.00 91.81 84 GLU A 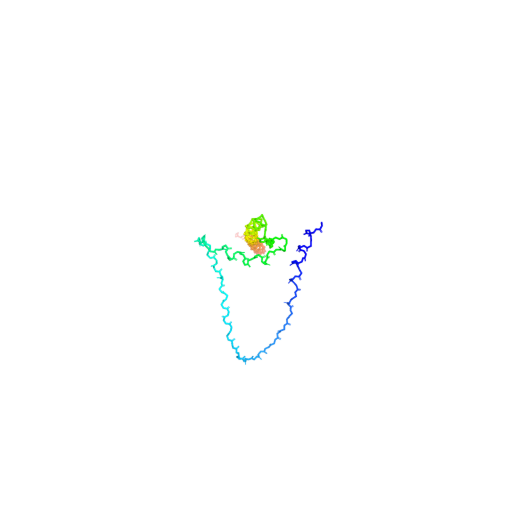C 1
ATOM 667 O O . GLU A 1 84 ? 17.604 2.652 -18.834 1.00 91.81 84 GLU A O 1
ATOM 672 N N . HIS A 1 85 ? 17.149 2.363 -21.005 1.00 91.69 85 HIS A N 1
ATOM 673 C CA . HIS A 1 85 ? 15.742 2.026 -20.784 1.00 91.69 85 HIS A CA 1
ATOM 674 C C . HIS A 1 85 ? 15.582 0.752 -19.952 1.00 91.69 85 HIS A C 1
ATOM 676 O O . HIS A 1 85 ? 14.652 0.638 -19.155 1.00 91.69 85 HIS A O 1
ATOM 682 N N . LYS A 1 86 ? 16.503 -0.199 -20.107 1.00 90.38 86 LYS A N 1
ATOM 683 C CA . LYS A 1 86 ? 16.579 -1.419 -19.308 1.00 90.38 86 LYS A CA 1
ATOM 684 C C . LYS A 1 86 ? 16.820 -1.111 -17.835 1.00 90.38 86 LYS A C 1
ATOM 686 O O . LYS A 1 86 ? 16.128 -1.668 -16.987 1.00 90.38 86 LYS A O 1
ATOM 691 N N . GLN A 1 87 ? 17.745 -0.205 -17.523 1.00 89.88 87 GLN A N 1
ATOM 692 C CA . GLN A 1 87 ? 17.973 0.246 -16.147 1.00 89.88 87 GLN A CA 1
ATOM 693 C C . GLN A 1 87 ? 16.747 0.971 -15.586 1.00 89.88 87 GLN A C 1
ATOM 695 O O . GLN A 1 87 ? 16.309 0.678 -14.476 1.00 89.88 87 GLN A O 1
ATOM 700 N N . LEU A 1 88 ? 16.129 1.852 -16.376 1.00 91.25 88 LEU A N 1
ATOM 701 C CA . LEU A 1 88 ? 14.934 2.578 -15.950 1.00 91.25 88 LEU A CA 1
ATOM 702 C C . LEU A 1 88 ? 13.754 1.639 -15.654 1.00 91.25 88 LEU A C 1
ATOM 704 O O . LEU A 1 88 ? 13.052 1.818 -14.660 1.00 91.25 88 LEU A O 1
ATOM 708 N N . ALA A 1 89 ? 13.556 0.613 -16.482 1.00 90.50 89 ALA A N 1
ATOM 709 C CA . ALA A 1 89 ? 12.531 -0.405 -16.277 1.00 90.50 89 ALA A CA 1
ATOM 710 C C . ALA A 1 89 ? 12.744 -1.193 -14.971 1.00 90.50 89 ALA A C 1
ATOM 712 O O . ALA A 1 89 ? 11.776 -1.478 -14.261 1.00 90.50 89 ALA A O 1
ATOM 713 N N . LYS A 1 90 ? 14.001 -1.502 -14.620 1.00 89.19 90 LYS A N 1
ATOM 714 C CA . LYS A 1 90 ? 14.357 -2.161 -13.351 1.00 89.19 90 LYS A CA 1
ATOM 715 C C . LYS A 1 90 ? 14.017 -1.289 -12.145 1.00 89.19 90 LYS A C 1
ATOM 717 O O . LYS A 1 90 ? 13.349 -1.755 -11.223 1.00 89.19 90 LYS A O 1
ATOM 722 N N . GLU A 1 91 ? 14.41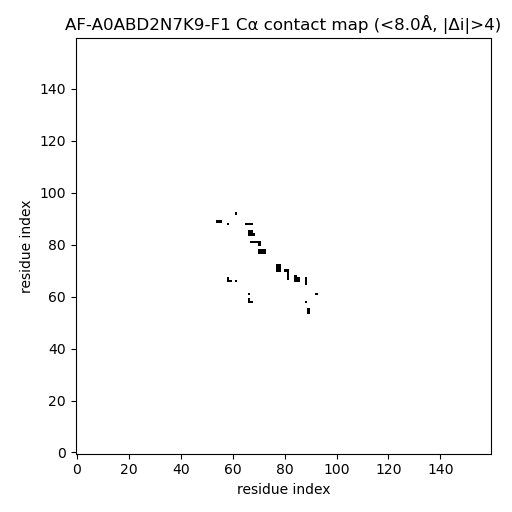9 -0.022 -12.174 1.00 90.75 91 GLU A N 1
ATOM 723 C CA . GLU A 1 91 ? 14.114 0.924 -11.095 1.00 90.75 91 GLU A CA 1
ATOM 724 C C . GLU A 1 91 ? 12.608 1.153 -10.955 1.00 90.75 91 GLU A C 1
ATOM 726 O O . GLU A 1 91 ? 12.080 1.162 -9.845 1.00 90.75 91 GLU A O 1
ATOM 731 N N . TYR A 1 92 ? 11.883 1.258 -12.072 1.00 91.31 92 TYR A N 1
ATOM 732 C CA . TYR A 1 92 ? 10.428 1.356 -12.042 1.00 91.31 92 TYR A CA 1
ATOM 733 C C . TYR A 1 92 ? 9.795 0.146 -11.347 1.00 91.31 92 TYR A C 1
ATOM 735 O O . TYR A 1 92 ? 8.972 0.324 -10.450 1.00 91.31 92 TYR A O 1
ATOM 743 N N . PHE A 1 93 ? 10.191 -1.074 -11.720 1.00 88.00 93 PHE A N 1
ATOM 744 C CA . PHE A 1 93 ? 9.669 -2.293 -11.099 1.00 88.00 93 PHE A CA 1
ATOM 745 C C . PHE A 1 93 ? 9.938 -2.324 -9.590 1.00 88.00 93 PHE A C 1
ATOM 747 O O . PHE A 1 93 ? 9.040 -2.622 -8.801 1.00 88.00 93 PHE A O 1
ATOM 754 N N . LYS A 1 94 ? 11.150 -1.942 -9.180 1.00 89.88 94 LYS A N 1
ATOM 755 C CA . LYS A 1 94 ? 11.517 -1.826 -7.769 1.00 89.88 94 LYS A CA 1
ATOM 756 C C . LYS A 1 94 ? 10.607 -0.843 -7.030 1.00 89.88 94 LYS A C 1
ATOM 758 O O . LYS A 1 94 ? 10.005 -1.220 -6.027 1.00 89.88 94 LYS A O 1
ATOM 763 N N . VAL A 1 95 ? 10.424 0.365 -7.560 1.00 93.00 95 VAL A N 1
ATOM 764 C CA . VAL A 1 95 ? 9.539 1.377 -6.961 1.00 93.00 95 VAL A CA 1
ATOM 765 C C . VAL A 1 95 ? 8.095 0.878 -6.881 1.00 93.00 95 VAL A C 1
ATOM 767 O O . VAL A 1 95 ? 7.442 1.075 -5.861 1.00 93.00 95 VAL A O 1
ATOM 770 N N . GLN A 1 96 ? 7.590 0.193 -7.911 1.00 90.12 96 GLN A N 1
ATOM 771 C CA . GLN A 1 96 ? 6.247 -0.400 -7.871 1.00 90.12 96 GLN A CA 1
ATOM 772 C C . GLN A 1 96 ? 6.110 -1.435 -6.749 1.00 90.12 96 GLN A C 1
ATOM 774 O O . GLN A 1 96 ? 5.108 -1.438 -6.035 1.00 90.12 96 GLN A O 1
ATOM 779 N N . SER A 1 97 ? 7.123 -2.283 -6.553 1.00 89.88 97 SER A N 1
ATOM 780 C CA . SER A 1 97 ? 7.110 -3.275 -5.474 1.00 89.88 97 SER A CA 1
ATOM 781 C C . SER A 1 97 ? 7.134 -2.630 -4.083 1.00 89.88 97 SER A C 1
ATOM 783 O O . SER A 1 97 ? 6.390 -3.048 -3.195 1.00 89.88 97 SER A O 1
ATOM 785 N N . GLU A 1 98 ? 7.922 -1.566 -3.908 1.00 94.69 98 GLU A N 1
ATOM 786 C CA . GLU A 1 98 ? 7.986 -0.805 -2.659 1.00 94.69 98 GLU A CA 1
ATOM 787 C C . GLU A 1 98 ? 6.654 -0.102 -2.367 1.00 94.69 98 GLU A C 1
ATOM 789 O O . GLU A 1 98 ? 6.163 -0.165 -1.241 1.00 94.69 98 GLU A O 1
ATOM 794 N N . LEU A 1 99 ? 6.026 0.508 -3.379 1.00 95.81 99 LEU A N 1
ATOM 795 C CA . LEU A 1 99 ? 4.710 1.139 -3.242 1.00 95.81 99 LEU A CA 1
ATOM 796 C C . LEU A 1 99 ? 3.645 0.137 -2.799 1.00 95.81 99 LEU A C 1
ATOM 798 O O . LEU A 1 99 ? 2.899 0.419 -1.864 1.00 95.81 99 LEU A O 1
ATOM 802 N N . LEU A 1 100 ? 3.609 -1.043 -3.420 1.00 94.88 100 LEU A N 1
ATOM 803 C CA . LEU A 1 100 ? 2.658 -2.093 -3.063 1.00 94.88 100 LEU A CA 1
ATOM 804 C C . LEU A 1 100 ? 2.863 -2.583 -1.621 1.00 94.88 100 LEU A C 1
ATOM 806 O O . LEU A 1 100 ? 1.899 -2.780 -0.878 1.00 94.88 100 LEU A O 1
ATOM 810 N N . MET A 1 101 ? 4.119 -2.754 -1.200 1.00 96.12 101 MET A N 1
ATOM 811 C CA . MET A 1 101 ? 4.448 -3.126 0.177 1.00 96.12 101 MET A CA 1
ATOM 812 C C . MET A 1 101 ? 3.972 -2.058 1.171 1.00 96.12 101 MET A C 1
ATOM 814 O O . MET A 1 101 ? 3.354 -2.393 2.183 1.00 96.12 101 MET A O 1
ATOM 818 N N . LEU A 1 102 ? 4.234 -0.782 0.883 1.00 96.88 102 LEU A N 1
ATOM 819 C CA . LEU A 1 102 ? 3.822 0.336 1.733 1.00 96.88 102 LEU A CA 1
ATOM 820 C C . LEU A 1 102 ? 2.298 0.464 1.814 1.00 96.88 102 LEU A C 1
ATOM 822 O O . LEU A 1 102 ? 1.762 0.695 2.896 1.00 96.88 102 LEU A O 1
ATOM 826 N N . GLU A 1 103 ? 1.588 0.263 0.705 1.00 95.50 103 GLU A N 1
ATOM 827 C CA . GLU A 1 103 ? 0.123 0.258 0.680 1.00 95.50 103 GLU A CA 1
ATOM 828 C C . GLU A 1 103 ? -0.447 -0.848 1.579 1.00 95.50 103 GLU A C 1
ATOM 830 O O . GLU A 1 103 ? -1.344 -0.597 2.388 1.00 95.50 103 GLU A O 1
ATOM 835 N N . SER A 1 104 ? 0.124 -2.055 1.511 1.00 94.38 104 SER A N 1
ATOM 836 C CA . SER A 1 104 ? -0.265 -3.164 2.387 1.00 94.38 104 SER A CA 1
ATOM 837 C C . SER A 1 104 ? -0.038 -2.834 3.863 1.00 94.38 104 SER A C 1
ATOM 839 O O . SER A 1 104 ? -0.907 -3.107 4.691 1.00 94.38 104 SER A O 1
ATOM 841 N N . GLN A 1 105 ? 1.110 -2.246 4.207 1.00 95.81 105 GLN A N 1
ATOM 842 C CA . GLN A 1 105 ? 1.422 -1.862 5.587 1.00 95.81 105 GLN A CA 1
ATOM 843 C C . GLN A 1 105 ? 0.457 -0.795 6.109 1.00 95.81 105 GLN A C 1
ATOM 845 O O . GLN A 1 105 ? -0.033 -0.897 7.232 1.00 95.81 105 GLN A O 1
ATOM 850 N N . LEU A 1 106 ? 0.133 0.202 5.286 1.00 96.44 106 LEU A N 1
ATOM 851 C CA . LEU A 1 106 ? -0.810 1.256 5.644 1.00 96.44 106 LEU A CA 1
ATOM 852 C C . LEU A 1 106 ? -2.209 0.684 5.894 1.00 96.44 106 LEU A C 1
ATOM 854 O O . LEU A 1 106 ? -2.830 1.009 6.905 1.00 96.44 106 LEU A O 1
ATOM 858 N N . LYS A 1 107 ? -2.680 -0.217 5.026 1.00 95.19 107 LYS A N 1
ATOM 859 C CA . LYS A 1 107 ? -3.975 -0.889 5.195 1.00 95.19 107 LYS A CA 1
ATOM 860 C C . LYS A 1 107 ? -4.025 -1.721 6.479 1.00 95.19 107 LYS A C 1
ATOM 862 O O . LYS A 1 107 ? -5.028 -1.691 7.186 1.00 95.19 107 LYS A O 1
ATOM 867 N N . GLN A 1 108 ? -2.944 -2.433 6.801 1.00 94.75 108 GLN A N 1
ATOM 868 C CA . GLN A 1 108 ? -2.836 -3.196 8.048 1.00 94.75 108 GLN A CA 1
ATOM 869 C C . GLN A 1 108 ? -2.890 -2.291 9.281 1.00 94.75 108 GLN A C 1
ATOM 871 O O . GLN A 1 108 ? -3.636 -2.584 10.213 1.00 94.75 108 GLN A O 1
ATOM 876 N N . HIS A 1 109 ? -2.154 -1.178 9.272 1.00 94.31 109 HIS A N 1
ATOM 877 C CA . HIS A 1 109 ? -2.182 -0.207 10.365 1.00 94.31 109 HIS A CA 1
ATOM 878 C C . HIS A 1 109 ? -3.573 0.397 10.568 1.00 94.31 109 HIS A C 1
ATOM 880 O O . HIS A 1 109 ? -4.053 0.441 11.697 1.00 94.31 109 HIS A O 1
ATOM 886 N N . GLN A 1 110 ? -4.252 0.794 9.489 1.00 94.88 110 GLN A N 1
ATOM 887 C CA . GLN A 1 110 ? -5.617 1.321 9.565 1.00 94.88 110 GLN A CA 1
ATOM 888 C C . GLN A 1 110 ? -6.594 0.296 10.142 1.00 94.88 110 GLN A C 1
ATOM 890 O O . GLN A 1 110 ? -7.347 0.607 11.061 1.00 94.88 110 GLN A O 1
ATOM 895 N N . GLN A 1 111 ? -6.543 -0.947 9.658 1.00 94.56 111 GLN A N 1
ATOM 896 C CA . GLN A 1 111 ? -7.397 -2.015 10.169 1.00 94.56 111 GLN A CA 1
ATOM 897 C C . GLN A 1 111 ? -7.129 -2.300 11.654 1.00 94.56 111 GLN A C 1
ATOM 899 O O . GLN A 1 111 ? -8.062 -2.555 12.418 1.00 94.56 111 GLN A O 1
ATOM 904 N N . GLN A 1 112 ? -5.865 -2.242 12.078 1.00 95.38 112 GLN A N 1
ATOM 905 C CA . GLN A 1 112 ? -5.507 -2.398 13.480 1.00 95.38 112 GLN A CA 1
ATOM 906 C C . GLN A 1 112 ? -6.083 -1.257 14.330 1.00 95.38 112 GLN A C 1
ATOM 908 O O . GLN A 1 112 ? -6.754 -1.534 15.324 1.00 95.38 112 GLN A O 1
ATOM 913 N N . GLU A 1 113 ? -5.893 0.000 13.932 1.00 95.62 113 GLU A N 1
ATOM 914 C CA . GLU A 1 113 ? -6.437 1.161 14.648 1.00 95.62 113 GLU A CA 1
ATOM 915 C C . GLU A 1 113 ? -7.967 1.108 14.762 1.00 95.62 113 GLU A C 1
ATOM 917 O O . GLU A 1 113 ? -8.524 1.346 15.838 1.00 95.62 113 GLU A O 1
ATOM 922 N N . GLU A 1 114 ? -8.657 0.736 13.681 1.00 95.44 114 GLU A N 1
ATOM 923 C CA . GLU A 1 114 ? -10.108 0.537 13.681 1.00 95.44 114 GLU A CA 1
ATOM 924 C C . GLU A 1 114 ? -10.528 -0.569 14.655 1.00 95.44 114 GLU A C 1
ATOM 926 O O . GLU A 1 114 ? -11.464 -0.382 15.437 1.00 95.44 114 GLU A O 1
ATOM 931 N N . SER A 1 115 ? -9.813 -1.698 14.662 1.00 95.50 115 SER A N 1
ATOM 932 C CA . SER A 1 115 ? -10.100 -2.815 15.567 1.00 95.50 115 SER A CA 1
ATOM 933 C C . SER A 1 115 ? -9.898 -2.442 17.039 1.00 95.50 115 SER A C 1
ATOM 935 O O . SER A 1 115 ? -10.733 -2.774 17.883 1.00 95.50 115 SER A O 1
ATOM 937 N N . GLU A 1 116 ? -8.842 -1.690 17.355 1.00 96.81 116 GLU A N 1
ATOM 938 C CA . GLU A 1 116 ? -8.558 -1.214 18.709 1.00 96.81 116 GLU A CA 1
ATOM 939 C C . GLU A 1 116 ? -9.599 -0.190 19.173 1.00 96.81 116 GLU A C 1
ATOM 941 O O . GLU A 1 116 ? -10.033 -0.218 20.327 1.00 96.81 116 GLU A O 1
ATOM 946 N N . SER A 1 117 ? -10.018 0.709 18.282 1.00 96.94 117 SER A N 1
ATOM 947 C CA . SER A 1 117 ? -11.076 1.687 18.545 1.00 96.94 117 SER A CA 1
ATOM 948 C C . SER A 1 117 ? -12.413 1.000 18.834 1.00 96.94 117 SER A C 1
ATOM 950 O O . SER A 1 117 ? -13.0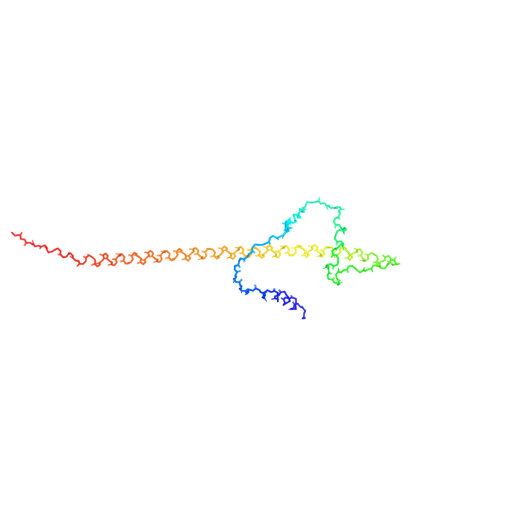70 1.296 19.835 1.00 96.94 117 SER A O 1
ATOM 952 N N . LEU A 1 118 ? -12.783 0.015 18.012 1.00 97.38 118 LEU A N 1
ATOM 953 C CA . LEU A 1 118 ? -14.004 -0.766 18.189 1.00 97.38 118 LEU A CA 1
ATOM 954 C C . LEU A 1 118 ? -13.980 -1.549 19.507 1.00 97.38 118 LEU A C 1
ATOM 956 O O . LEU A 1 118 ? -14.965 -1.523 20.246 1.00 97.38 118 LEU A O 1
ATOM 960 N N . ALA A 1 119 ? -12.855 -2.184 19.842 1.00 97.25 119 ALA A N 1
ATOM 961 C CA . ALA A 1 119 ? -12.696 -2.912 21.099 1.00 97.25 119 ALA A CA 1
ATOM 962 C C . ALA A 1 119 ? -12.847 -1.996 22.327 1.00 97.25 119 ALA A C 1
ATOM 964 O O . ALA A 1 119 ? -13.502 -2.368 23.303 1.00 97.25 119 ALA A O 1
ATOM 965 N N . LYS A 1 120 ? -12.295 -0.775 22.278 1.00 97.88 120 LYS A N 1
ATOM 966 C CA . LYS A 1 120 ? -12.484 0.235 23.336 1.00 97.88 120 LYS A CA 1
ATOM 967 C C . LYS A 1 120 ? -13.954 0.615 23.482 1.00 97.88 120 LYS A C 1
ATOM 969 O O . LYS A 1 120 ? -14.474 0.603 24.595 1.00 97.88 120 LYS A O 1
ATOM 974 N N . LEU A 1 121 ? -14.636 0.875 22.368 1.00 97.69 121 LEU A N 1
ATOM 975 C CA . LEU A 1 121 ? -16.047 1.254 22.377 1.00 97.69 121 LEU A CA 1
ATOM 976 C C . LEU A 1 121 ? -16.947 0.136 22.926 1.00 97.69 121 LEU A C 1
ATOM 978 O O . LEU A 1 121 ? -17.881 0.407 23.680 1.00 97.69 121 LEU A O 1
ATOM 982 N N . GLN A 1 122 ? -16.656 -1.123 22.589 1.00 97.19 122 GLN A N 1
ATOM 983 C CA . GLN A 1 122 ? -17.360 -2.280 23.147 1.00 97.19 122 GLN A CA 1
ATOM 984 C C . GLN A 1 122 ? -17.172 -2.383 24.662 1.00 97.19 122 GLN A C 1
ATOM 986 O O . GLN A 1 122 ? -18.148 -2.568 25.385 1.00 97.19 122 GLN A O 1
ATOM 991 N N . ASN A 1 123 ? -15.946 -2.193 25.154 1.00 97.94 123 ASN A N 1
ATOM 992 C CA . ASN A 1 123 ? -15.661 -2.214 26.587 1.00 97.94 123 ASN A CA 1
ATOM 993 C C . ASN A 1 123 ? -16.409 -1.096 27.336 1.00 97.94 123 ASN A C 1
ATOM 995 O O . ASN A 1 123 ? -17.051 -1.343 28.358 1.00 97.94 123 ASN A O 1
ATOM 999 N N . GLU A 1 124 ? -16.394 0.126 26.800 1.00 97.94 124 GLU A N 1
ATOM 1000 C CA . GLU A 1 124 ? -17.144 1.248 27.372 1.00 97.94 124 GLU A CA 1
ATOM 1001 C C . GLU A 1 124 ? -18.648 0.962 27.414 1.00 97.94 124 GLU A C 1
ATOM 1003 O O . GLU A 1 124 ? -19.300 1.208 28.432 1.00 97.94 124 GLU A O 1
ATOM 1008 N N . TYR A 1 125 ? -19.197 0.392 26.340 1.00 98.12 125 TYR A N 1
ATOM 1009 C CA . TYR A 1 125 ? -20.596 -0.014 26.288 1.00 98.12 125 TYR A CA 1
ATOM 1010 C C . TYR A 1 125 ? -20.931 -1.056 27.364 1.00 98.12 125 TYR A C 1
ATOM 1012 O O . TYR A 1 125 ? -21.899 -0.881 28.107 1.00 98.12 125 TYR A O 1
ATOM 1020 N N . GLU A 1 126 ? -20.125 -2.109 27.498 1.00 98.19 126 GLU A N 1
ATOM 1021 C CA . GLU A 1 126 ? -20.312 -3.144 28.520 1.00 98.19 126 GLU A CA 1
ATOM 1022 C C . GLU A 1 126 ? -20.241 -2.562 29.937 1.00 98.19 126 GLU A C 1
ATOM 1024 O O . GLU A 1 126 ? -21.112 -2.833 30.767 1.00 98.19 126 GLU A O 1
ATOM 1029 N N . SER A 1 127 ? -19.263 -1.694 30.200 1.00 98.06 127 SER A N 1
ATOM 1030 C CA . SER A 1 127 ? -19.114 -0.988 31.476 1.00 98.06 127 SER A CA 1
ATOM 1031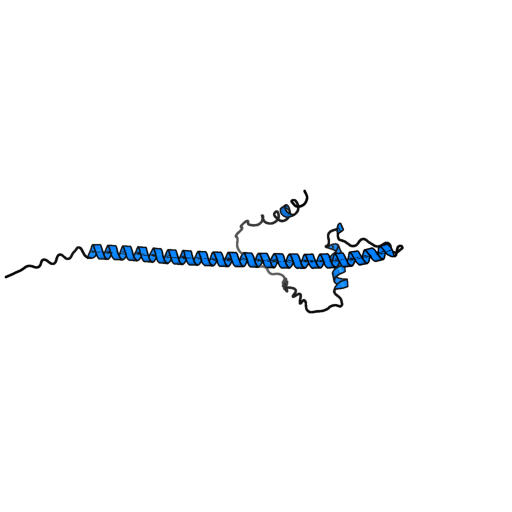 C C . SER A 1 127 ? -20.344 -0.137 31.810 1.00 98.06 127 SER A C 1
ATOM 1033 O O . SER A 1 127 ? -20.874 -0.195 32.925 1.00 98.06 127 SER A O 1
ATOM 1035 N N . LEU A 1 128 ? -20.875 0.601 30.829 1.00 98.06 128 LEU A N 1
ATOM 1036 C CA . LEU A 1 128 ? -22.091 1.398 30.997 1.00 98.06 128 LEU A CA 1
ATOM 1037 C C . LEU A 1 128 ? -23.328 0.533 31.246 1.00 98.06 128 LEU A C 1
ATOM 1039 O O . LEU A 1 128 ? -24.167 0.892 32.075 1.00 98.06 128 LEU A O 1
ATOM 1043 N N . VAL A 1 129 ? -23.451 -0.609 30.569 1.00 98.06 129 VAL A N 1
ATOM 1044 C CA . VAL A 1 129 ? -24.541 -1.566 30.804 1.00 98.06 129 VAL A CA 1
ATOM 1045 C C . VAL A 1 129 ? -24.467 -2.124 32.225 1.00 98.06 129 VAL A C 1
ATOM 1047 O O . VAL A 1 129 ? -25.487 -2.151 32.918 1.00 98.06 129 VAL A O 1
ATOM 1050 N N . LEU A 1 130 ? -23.278 -2.508 32.694 1.00 97.56 130 LEU A N 1
ATOM 1051 C CA . LEU A 1 130 ? -23.069 -2.974 34.066 1.00 97.56 130 LEU A CA 1
ATOM 1052 C C . LEU A 1 130 ? -23.443 -1.897 35.088 1.00 97.56 130 LEU A C 1
ATOM 1054 O O . LEU A 1 130 ? -24.195 -2.178 36.023 1.00 97.56 130 LEU A O 1
ATOM 1058 N N . LEU A 1 131 ? -22.989 -0.657 34.886 1.00 96.75 131 LEU A N 1
ATOM 1059 C CA . LEU A 1 131 ? -23.314 0.464 35.765 1.00 96.75 131 LEU A CA 1
ATOM 1060 C C . LEU A 1 131 ? -24.818 0.751 35.788 1.00 96.75 131 LEU A C 1
ATOM 1062 O O . LEU A 1 131 ? -25.401 0.915 36.860 1.00 96.75 131 LEU A O 1
ATOM 1066 N N . LYS A 1 132 ? -25.468 0.776 34.621 1.00 97.06 132 LYS A N 1
ATOM 1067 C CA . LYS A 1 132 ? -26.920 0.944 34.513 1.00 97.06 132 LYS A CA 1
ATOM 1068 C C . LYS A 1 132 ? -27.643 -0.140 35.307 1.00 97.06 132 LYS A C 1
ATOM 1070 O O . LYS A 1 132 ? -28.513 0.186 36.112 1.00 97.06 132 LYS A O 1
ATOM 1075 N N . ASN A 1 133 ? -27.279 -1.405 35.102 1.00 96.06 133 ASN A N 1
ATOM 1076 C CA . ASN A 1 133 ? -27.901 -2.534 35.787 1.00 96.06 133 ASN A CA 1
ATOM 1077 C C . ASN A 1 133 ? -27.720 -2.419 37.306 1.00 96.06 133 ASN A C 1
ATOM 1079 O O . ASN A 1 133 ? -28.697 -2.531 38.047 1.00 96.06 133 ASN A O 1
ATOM 1083 N N . PHE A 1 134 ? -26.510 -2.093 37.766 1.00 95.88 134 PHE A N 1
ATOM 1084 C CA . PHE A 1 134 ? -26.219 -1.852 39.178 1.00 95.88 134 PHE A CA 1
ATOM 1085 C C . PHE A 1 134 ? -27.093 -0.738 39.768 1.00 95.88 134 PHE A C 1
ATOM 1087 O O . PHE A 1 134 ? -27.724 -0.928 40.809 1.00 95.88 134 PHE A O 1
ATOM 1094 N N . LEU A 1 135 ? -27.194 0.404 39.082 1.00 94.12 135 LEU A N 1
ATOM 1095 C CA . LEU A 1 135 ? -28.026 1.520 39.528 1.00 94.12 135 LEU A CA 1
ATOM 1096 C C . LEU A 1 135 ? -29.498 1.118 39.599 1.00 94.12 135 LEU A C 1
ATOM 1098 O O . LEU A 1 135 ? -30.127 1.343 40.630 1.00 94.12 135 LEU A O 1
ATOM 1102 N N . THR A 1 136 ? -30.034 0.461 38.567 1.00 93.50 136 THR A N 1
ATOM 1103 C CA . THR A 1 136 ? -31.428 -0.010 38.572 1.00 93.50 136 THR A CA 1
ATOM 1104 C C . THR A 1 136 ? -31.708 -1.014 39.686 1.00 93.50 136 THR A C 1
ATOM 1106 O O . THR A 1 136 ? -32.763 -0.973 40.307 1.00 93.50 136 THR A O 1
ATOM 1109 N N . GLN A 1 137 ? -30.756 -1.890 39.996 1.00 91.06 137 GLN A N 1
ATOM 1110 C CA . GLN A 1 137 ? -30.914 -2.859 41.073 1.00 91.06 137 GLN A CA 1
ATOM 1111 C C . GLN A 1 137 ? -30.858 -2.166 42.442 1.00 91.06 137 GLN A C 1
ATOM 1113 O O . GLN A 1 137 ? -31.658 -2.462 43.323 1.00 91.06 137 GLN A O 1
ATOM 1118 N N . SER A 1 138 ? -29.981 -1.172 42.606 1.00 85.62 138 SER A N 1
ATOM 1119 C CA . SER A 1 138 ? -29.899 -0.378 43.835 1.00 85.62 138 SER A CA 1
ATOM 1120 C C . SER A 1 138 ? -31.153 0.465 44.085 1.00 85.62 138 SER A C 1
ATOM 1122 O O . SER A 1 138 ? -31.554 0.634 45.237 1.00 85.62 138 SER A O 1
ATOM 1124 N N . THR A 1 139 ? -31.800 0.984 43.037 1.00 86.88 139 THR A N 1
ATOM 1125 C CA . THR A 1 139 ? -33.041 1.752 43.179 1.00 86.88 139 THR A CA 1
ATOM 1126 C C . THR A 1 139 ? -34.210 0.843 43.530 1.00 86.88 139 THR A C 1
ATOM 1128 O O . THR A 1 139 ? -34.962 1.188 44.438 1.00 86.88 139 THR A O 1
ATOM 1131 N N . VAL A 1 140 ? -34.319 -0.332 42.902 1.00 82.69 140 VAL A N 1
ATOM 1132 C CA . VAL A 1 140 ? -35.319 -1.353 43.260 1.00 82.69 140 VAL A CA 1
ATOM 1133 C C . VAL A 1 140 ? -35.143 -1.795 44.712 1.00 82.69 140 VAL A C 1
ATOM 1135 O O . VAL A 1 140 ? -36.084 -1.680 45.493 1.00 82.69 140 VAL A O 1
ATOM 1138 N N . ASN A 1 141 ? -33.926 -2.166 45.119 1.00 80.56 141 ASN A N 1
ATOM 1139 C CA . ASN A 1 141 ? -33.642 -2.572 46.498 1.00 80.56 141 ASN A CA 1
ATOM 1140 C C . ASN A 1 141 ? -33.976 -1.457 47.505 1.00 80.56 141 ASN A C 1
ATOM 1142 O O . ASN A 1 141 ? -34.542 -1.718 48.563 1.00 80.56 141 ASN A O 1
ATOM 1146 N N . ASN A 1 142 ? -33.664 -0.195 47.189 1.00 76.31 142 ASN A N 1
ATOM 1147 C CA . ASN A 1 142 ? -34.021 0.940 48.046 1.00 76.31 142 ASN A CA 1
ATOM 1148 C C . ASN A 1 142 ? -35.536 1.198 48.104 1.00 76.31 142 ASN A C 1
ATOM 1150 O O . ASN A 1 142 ? -36.034 1.620 49.149 1.00 76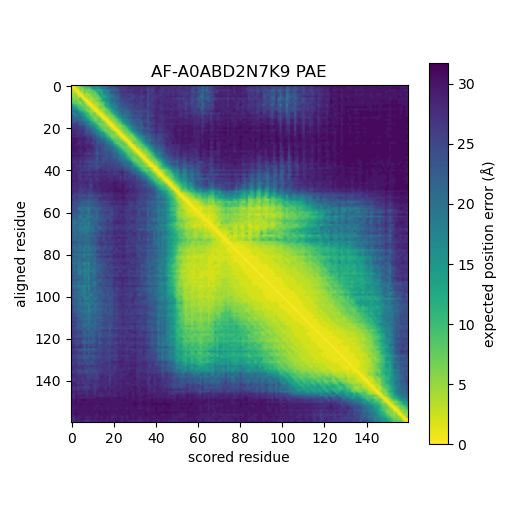.31 142 ASN A O 1
ATOM 1154 N N . MET A 1 143 ? -36.277 0.964 47.018 1.00 71.81 143 MET A N 1
ATOM 1155 C CA . MET A 1 143 ? -37.740 1.063 47.010 1.00 71.81 143 MET A CA 1
ATOM 1156 C C . MET A 1 143 ? -38.379 -0.048 47.848 1.00 71.81 143 MET A C 1
ATOM 1158 O O . MET A 1 143 ? -39.233 0.252 48.678 1.00 71.81 143 MET A O 1
ATOM 1162 N N . GLU A 1 144 ? -37.925 -1.295 47.719 1.00 65.69 144 GLU A N 1
ATOM 1163 C CA . GLU A 1 144 ? -38.407 -2.416 48.540 1.00 65.69 144 GLU A CA 1
ATOM 1164 C C . GLU A 1 144 ? -38.143 -2.185 50.033 1.00 65.69 144 GLU A C 1
ATOM 1166 O O . GLU A 1 144 ? -39.032 -2.372 50.865 1.00 65.69 144 GLU A O 1
ATOM 1171 N N . ASN A 1 145 ? -36.957 -1.683 50.383 1.00 62.34 145 ASN A N 1
ATOM 1172 C CA . ASN A 1 145 ? -36.609 -1.394 51.774 1.00 62.34 145 ASN A CA 1
ATOM 1173 C C . ASN A 1 145 ? -37.454 -0.244 52.358 1.00 62.34 145 ASN A C 1
ATOM 1175 O O . ASN A 1 145 ? -37.809 -0.263 53.535 1.00 62.34 145 ASN A O 1
ATOM 1179 N N . ARG A 1 146 ? -37.835 0.741 51.532 1.00 58.41 146 ARG A N 1
ATOM 1180 C CA . ARG A 1 146 ? -38.758 1.820 51.922 1.00 58.41 146 ARG A CA 1
ATOM 1181 C C . ARG A 1 146 ? -40.200 1.337 52.078 1.00 58.41 146 ARG A C 1
ATOM 1183 O O . ARG A 1 146 ? -40.854 1.738 53.032 1.00 58.41 146 ARG A O 1
ATOM 1190 N N . MET A 1 147 ? -40.676 0.448 51.208 1.00 57.00 147 MET A N 1
ATOM 1191 C CA . MET A 1 147 ? -42.015 -0.146 51.320 1.00 57.00 147 MET A CA 1
ATOM 1192 C C . MET A 1 147 ? -42.130 -1.128 52.497 1.00 57.00 147 MET A C 1
ATOM 1194 O O . MET A 1 147 ? -43.210 -1.279 53.061 1.00 57.00 147 MET A O 1
ATOM 1198 N N . SER A 1 148 ? -41.025 -1.754 52.918 1.00 58.56 148 SER A N 1
ATOM 1199 C CA . SER A 1 148 ? -40.985 -2.609 54.112 1.00 58.56 148 SER A CA 1
ATOM 1200 C C . SER A 1 148 ? -40.848 -1.829 55.433 1.00 58.56 148 SER A C 1
ATOM 1202 O O . SER A 1 148 ? -41.083 -2.407 56.497 1.00 58.56 148 SER A O 1
ATOM 1204 N N . ALA A 1 149 ? -40.464 -0.547 55.396 1.00 52.66 149 ALA A N 1
ATOM 1205 C CA . ALA A 1 149 ? -40.238 0.283 56.584 1.00 52.66 149 ALA A CA 1
ATOM 1206 C C . ALA A 1 149 ? -41.499 1.004 57.104 1.00 52.66 149 ALA A C 1
ATOM 1208 O O . ALA A 1 149 ? -41.525 1.395 58.269 1.00 52.66 149 ALA A O 1
ATOM 1209 N N . ASP A 1 150 ? -42.561 1.116 56.301 1.00 51.03 150 ASP A N 1
ATOM 1210 C CA . ASP A 1 150 ? -43.797 1.843 56.655 1.00 51.03 150 ASP A CA 1
ATOM 1211 C C . ASP A 1 150 ? -44.773 1.036 57.547 1.00 51.03 150 ASP A C 1
ATOM 1213 O O . ASP A 1 150 ? -45.910 1.432 57.781 1.00 51.03 150 ASP A O 1
ATOM 1217 N N . GLY A 1 151 ? -44.341 -0.122 58.065 1.00 53.50 151 GLY A N 1
ATOM 1218 C CA . GLY A 1 151 ? -45.178 -1.060 58.829 1.00 53.50 151 GLY A CA 1
ATOM 1219 C C . GLY A 1 151 ? -44.904 -1.143 60.334 1.00 53.50 151 GLY A C 1
ATOM 1220 O O . GLY A 1 151 ? -45.389 -2.070 60.982 1.00 53.50 151 GLY A O 1
ATOM 1221 N N . ARG A 1 152 ? -44.097 -0.248 60.919 1.00 51.53 152 ARG A N 1
ATOM 1222 C CA . ARG A 1 152 ? -43.786 -0.277 62.362 1.00 51.53 152 ARG A CA 1
ATOM 1223 C C . ARG A 1 152 ? -44.153 1.027 63.060 1.00 51.53 152 ARG A C 1
ATOM 1225 O O . ARG A 1 152 ? -43.294 1.715 63.604 1.00 51.53 152 ARG A O 1
ATOM 1232 N N . GLU A 1 153 ? -45.450 1.317 63.126 1.00 52.59 153 GLU A N 1
ATOM 1233 C CA . GLU A 1 153 ? -45.977 2.168 64.195 1.00 52.59 153 GLU A CA 1
ATOM 1234 C C . GLU A 1 153 ? -45.855 1.416 65.528 1.00 52.59 153 GLU A C 1
ATOM 1236 O O . GLU A 1 153 ? -46.693 0.596 65.908 1.00 52.59 153 GLU A O 1
ATOM 1241 N N . VAL A 1 154 ? -44.763 1.670 66.248 1.00 55.97 154 VAL A N 1
ATOM 1242 C CA . VAL A 1 154 ? -44.628 1.263 67.647 1.00 55.97 154 VAL A CA 1
ATOM 1243 C C . VAL A 1 154 ? -45.496 2.212 68.469 1.00 55.97 154 VAL A C 1
ATOM 1245 O O . VAL A 1 154 ? -45.073 3.302 68.852 1.00 55.97 154 VAL A O 1
ATOM 1248 N N . LEU A 1 155 ? -46.740 1.796 68.715 1.00 49.53 155 LEU A N 1
ATOM 1249 C CA . LEU A 1 155 ? -47.615 2.378 69.728 1.00 49.53 155 LEU A CA 1
ATOM 1250 C C . LEU A 1 155 ? -46.915 2.286 71.088 1.00 49.53 155 LEU A C 1
ATOM 1252 O O . LEU A 1 155 ? -46.964 1.258 71.763 1.00 49.53 155 LEU A O 1
ATOM 1256 N N . ASN A 1 156 ? -46.268 3.378 71.487 1.00 51.12 156 ASN A N 1
ATOM 1257 C CA . ASN A 1 156 ? -45.800 3.582 72.848 1.00 51.12 156 ASN A CA 1
ATOM 1258 C C . ASN A 1 156 ? -47.044 3.761 73.730 1.00 51.12 156 ASN A C 1
ATOM 1260 O O . ASN A 1 156 ? -47.576 4.861 73.881 1.00 51.12 156 ASN A O 1
ATOM 1264 N N . ARG A 1 157 ? -47.572 2.645 74.243 1.00 50.38 157 ARG A N 1
ATOM 1265 C CA . ARG A 1 157 ? -48.603 2.664 75.278 1.00 50.38 157 ARG A CA 1
ATOM 1266 C C . ARG A 1 157 ? -47.942 3.058 76.589 1.00 50.38 157 ARG A C 1
ATOM 1268 O O . ARG A 1 157 ? -47.281 2.256 77.240 1.00 50.38 157 ARG A O 1
ATOM 1275 N N . SER A 1 158 ? -48.113 4.325 76.924 1.00 64.88 158 SER A N 1
ATOM 1276 C CA . SER A 1 158 ? -47.921 4.855 78.263 1.00 64.88 158 SER A CA 1
ATOM 1277 C C . SER A 1 158 ? -48.954 4.228 79.205 1.00 64.88 158 SER A C 1
ATOM 1279 O O . SER A 1 158 ? -50.121 4.593 79.133 1.00 64.88 158 SER A O 1
ATOM 1281 N N . ASP A 1 159 ? -48.524 3.341 80.096 1.00 53.09 159 ASP A N 1
ATOM 1282 C CA . ASP A 1 159 ? -49.242 2.960 81.323 1.00 53.09 159 ASP A CA 1
ATOM 1283 C C . ASP A 1 159 ? -48.189 3.054 82.447 1.00 53.09 159 ASP A C 1
ATOM 1285 O O . ASP A 1 159 ? -47.167 2.374 82.381 1.00 53.09 159 ASP A O 1
ATOM 1289 N N . ARG A 1 160 ? -48.153 4.102 83.279 1.00 43.97 160 ARG A N 1
ATOM 1290 C CA . ARG A 1 160 ? -49.083 4.559 84.331 1.00 43.97 160 ARG A CA 1
ATOM 1291 C C . ARG A 1 160 ? -49.061 3.676 85.574 1.00 43.97 160 ARG A C 1
ATOM 1293 O O . ARG A 1 160 ? -49.408 2.485 85.468 1.00 43.97 160 ARG A O 1
#

Sequence (160 aa):
MKTLFYTLQFLKLENDTNEFNESKDEISSNSAIQSTMQPAGFSLADDKSNTDADLENFFPFLDSPLRPATPDMNDPRSVAFYEEHKQLAKEYFKVQSELLMLESQLKQHQQQEESESLAKLQNEYESLVLLKNFLTQSTVNNMENRMSADGREVLNRSDR